Protein AF-A0A2S5M4B2-F1 (afdb_monomer_lite)

Structure (mmCIF, N/CA/C/O backbone):
data_AF-A0A2S5M4B2-F1
#
_entry.id   AF-A0A2S5M4B2-F1
#
loop_
_atom_site.group_PDB
_atom_site.id
_atom_site.type_symbol
_atom_site.label_atom_id
_atom_site.label_alt_id
_atom_site.label_comp_id
_atom_site.label_asym_id
_atom_site.label_entity_id
_atom_site.label_seq_id
_atom_site.pdbx_PDB_ins_code
_atom_site.Cartn_x
_atom_site.Cartn_y
_atom_site.Cartn_z
_atom_site.occupancy
_atom_site.B_iso_or_equiv
_atom_site.auth_seq_id
_atom_site.auth_comp_id
_atom_site.auth_asym_id
_atom_site.auth_atom_id
_atom_site.pdbx_PDB_model_num
ATOM 1 N N . MET A 1 1 ? 18.511 -4.098 -42.240 1.00 41.91 1 MET A N 1
ATOM 2 C CA . MET A 1 1 ? 18.272 -2.856 -41.472 1.00 41.91 1 MET A CA 1
ATOM 3 C C . MET A 1 1 ? 18.211 -3.227 -40.000 1.00 41.91 1 MET A C 1
ATOM 5 O O . MET A 1 1 ? 17.285 -3.919 -39.605 1.00 41.91 1 MET A O 1
ATOM 9 N N . THR A 1 2 ? 19.227 -2.870 -39.217 1.00 42.78 2 THR A N 1
ATOM 10 C CA . THR A 1 2 ? 19.348 -3.289 -37.811 1.00 42.78 2 THR A CA 1
ATOM 11 C C . THR A 1 2 ? 18.747 -2.203 -36.922 1.00 42.78 2 THR A C 1
ATOM 13 O O . THR A 1 2 ? 19.278 -1.097 -36.850 1.00 42.78 2 THR A O 1
ATOM 16 N N . ILE A 1 3 ? 17.604 -2.486 -36.295 1.00 55.91 3 ILE A N 1
ATOM 17 C CA . ILE A 1 3 ? 16.914 -1.557 -35.393 1.00 55.91 3 ILE A CA 1
ATOM 18 C C . ILE A 1 3 ? 17.719 -1.498 -34.094 1.00 55.91 3 ILE A C 1
ATOM 20 O O . ILE A 1 3 ? 17.683 -2.418 -33.283 1.00 55.91 3 ILE A O 1
ATOM 24 N N . ALA A 1 4 ? 18.488 -0.425 -33.914 1.00 54.66 4 ALA A N 1
ATOM 25 C CA . ALA A 1 4 ? 19.159 -0.139 -32.656 1.00 54.66 4 ALA A CA 1
ATOM 26 C C . ALA A 1 4 ? 18.107 0.272 -31.617 1.00 54.66 4 ALA A C 1
ATOM 28 O O . ALA A 1 4 ? 17.663 1.423 -31.576 1.00 54.66 4 ALA A O 1
ATOM 29 N N . THR A 1 5 ? 17.692 -0.678 -30.782 1.00 55.19 5 THR A N 1
ATOM 30 C CA . THR A 1 5 ? 16.837 -0.439 -29.619 1.00 55.19 5 THR A CA 1
ATOM 31 C C . THR A 1 5 ? 17.605 0.460 -28.653 1.00 55.19 5 THR A C 1
ATOM 33 O O . THR A 1 5 ? 18.480 0.010 -27.914 1.00 55.19 5 THR A O 1
ATOM 36 N N . ARG A 1 6 ? 17.343 1.772 -28.701 1.00 59.09 6 ARG A N 1
ATOM 37 C CA . ARG A 1 6 ? 17.942 2.746 -27.782 1.00 59.09 6 ARG A CA 1
ATOM 38 C C . ARG A 1 6 ? 17.488 2.404 -26.367 1.00 59.09 6 ARG A C 1
ATOM 40 O O . ARG A 1 6 ? 16.365 2.713 -25.977 1.00 59.09 6 ARG A O 1
ATOM 47 N N . TYR A 1 7 ? 18.366 1.759 -25.609 1.00 61.50 7 TYR A N 1
ATOM 48 C CA . TYR A 1 7 ? 18.162 1.464 -24.199 1.00 61.50 7 TYR A CA 1
ATOM 49 C C . TYR A 1 7 ? 18.171 2.791 -23.428 1.00 61.50 7 TYR A C 1
ATOM 51 O O . TYR A 1 7 ? 19.219 3.303 -23.032 1.00 61.50 7 TYR A O 1
ATOM 59 N N . ARG A 1 8 ? 16.997 3.419 -23.288 1.00 58.78 8 ARG A N 1
ATOM 60 C CA . ARG A 1 8 ? 16.833 4.630 -22.482 1.00 58.78 8 ARG A CA 1
ATOM 61 C C . ARG A 1 8 ? 17.051 4.217 -21.034 1.00 58.78 8 ARG A C 1
ATOM 63 O O . ARG A 1 8 ? 16.207 3.549 -20.439 1.00 58.78 8 ARG A O 1
ATOM 70 N N . LYS A 1 9 ? 18.214 4.586 -20.496 1.00 49.56 9 LYS A N 1
ATOM 71 C CA . LYS A 1 9 ? 18.581 4.429 -19.089 1.00 49.56 9 LYS A CA 1
ATOM 72 C C . LYS A 1 9 ? 17.540 5.194 -18.269 1.00 49.56 9 LYS A C 1
ATOM 74 O O . LYS A 1 9 ? 17.622 6.408 -18.119 1.00 49.56 9 LYS A O 1
ATOM 79 N N . SER A 1 10 ? 16.489 4.491 -17.864 1.00 57.12 10 SER A N 1
ATOM 80 C CA . SER A 1 10 ? 15.424 5.045 -17.042 1.00 57.12 10 SER A CA 1
ATOM 81 C C . SER A 1 10 ? 16.048 5.251 -15.676 1.00 57.12 10 SER A C 1
ATOM 83 O O . SER A 1 10 ? 16.385 4.279 -15.001 1.00 57.12 10 SER A O 1
ATOM 85 N N . THR A 1 11 ? 16.317 6.506 -15.326 1.00 57.94 11 THR A N 1
ATOM 86 C CA . THR A 1 11 ? 16.755 6.890 -13.985 1.00 57.94 11 THR A CA 1
ATOM 87 C C . THR A 1 11 ? 15.833 6.174 -12.998 1.00 57.94 11 THR A C 1
ATOM 89 O O . THR A 1 11 ? 14.615 6.253 -13.189 1.00 57.94 11 THR A O 1
ATOM 92 N N . PRO A 1 12 ? 16.351 5.402 -12.024 1.00 58.69 12 PRO A N 1
ATOM 93 C CA . PRO A 1 12 ? 15.488 4.675 -11.106 1.00 58.69 12 PRO A CA 1
ATOM 94 C C . PRO A 1 12 ? 14.573 5.695 -10.433 1.00 58.69 12 PRO A C 1
ATOM 96 O O . PRO A 1 12 ? 15.057 6.604 -9.761 1.00 58.69 12 PRO A O 1
ATOM 99 N N . ALA A 1 13 ? 13.268 5.592 -10.695 1.00 62.09 13 ALA A N 1
ATOM 100 C CA . ALA A 1 13 ? 12.293 6.492 -10.102 1.00 62.09 13 ALA A CA 1
ATOM 101 C C . ALA A 1 13 ? 12.470 6.443 -8.582 1.00 62.09 13 ALA A C 1
ATOM 103 O O . ALA A 1 13 ? 12.566 5.350 -8.008 1.00 62.09 13 ALA A O 1
ATOM 104 N N . ALA A 1 14 ? 12.590 7.619 -7.962 1.00 73.44 14 ALA A N 1
ATOM 105 C CA . ALA A 1 14 ? 12.757 7.730 -6.524 1.00 73.44 14 ALA A CA 1
ATOM 106 C C . ALA A 1 14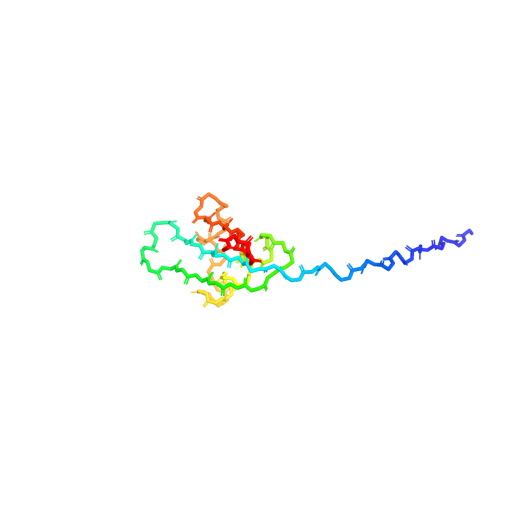 ? 11.619 6.972 -5.830 1.00 73.44 14 ALA A C 1
ATOM 108 O O . ALA A 1 14 ? 10.457 7.088 -6.223 1.00 73.44 14 ALA A O 1
ATOM 109 N N . LEU A 1 15 ? 11.967 6.156 -4.836 1.00 78.31 15 LEU A N 1
ATOM 110 C CA . LEU A 1 15 ? 10.968 5.464 -4.033 1.00 78.31 15 LEU A CA 1
ATOM 111 C C . LEU A 1 15 ? 10.227 6.505 -3.194 1.00 78.31 15 LEU A C 1
ATOM 113 O O . LEU A 1 15 ? 10.850 7.235 -2.425 1.00 78.31 15 LEU A O 1
ATOM 117 N N . LYS A 1 16 ? 8.910 6.550 -3.354 1.00 84.56 16 LYS A N 1
ATOM 118 C CA . LYS A 1 16 ? 7.985 7.372 -2.578 1.00 84.56 16 LYS A CA 1
ATOM 119 C C . LYS A 1 16 ? 7.258 6.480 -1.580 1.00 84.56 16 LYS A C 1
ATOM 121 O O . LYS A 1 16 ? 7.079 5.286 -1.826 1.00 84.56 16 LYS A O 1
ATOM 126 N N . THR A 1 17 ? 6.875 7.039 -0.443 1.00 87.62 17 THR A N 1
ATOM 127 C CA . THR A 1 17 ? 6.061 6.321 0.540 1.00 87.62 17 THR A CA 1
ATOM 128 C C . THR A 1 17 ? 4.597 6.546 0.196 1.00 87.62 17 THR A C 1
ATOM 130 O O . THR A 1 17 ? 4.184 7.684 -0.001 1.00 87.62 17 THR A O 1
ATOM 133 N N . TYR A 1 18 ? 3.823 5.473 0.122 1.00 87.81 18 TYR A N 1
ATOM 134 C CA . TYR A 1 18 ? 2.387 5.513 -0.115 1.00 87.81 18 TYR A CA 1
ATOM 135 C C . TYR A 1 18 ? 1.657 4.873 1.061 1.00 87.81 18 TYR A C 1
ATOM 137 O O . TYR A 1 18 ? 2.081 3.819 1.540 1.00 87.81 18 TYR A O 1
ATOM 145 N N . ASN A 1 19 ? 0.570 5.499 1.502 1.00 87.56 19 ASN A N 1
ATOM 146 C CA . ASN A 1 19 ? -0.439 4.886 2.350 1.00 87.56 19 ASN A CA 1
ATOM 147 C C . ASN A 1 19 ? -1.486 4.241 1.450 1.00 87.56 19 ASN A C 1
ATOM 149 O O . ASN A 1 19 ? -2.058 4.910 0.595 1.00 87.56 19 ASN A O 1
ATOM 153 N N . VAL A 1 20 ? -1.710 2.948 1.621 1.00 86.44 20 VAL A N 1
ATOM 154 C CA . VAL A 1 20 ? -2.714 2.196 0.881 1.00 86.44 20 VAL A CA 1
ATOM 155 C C . VAL A 1 20 ? -3.790 1.778 1.866 1.00 86.44 20 VAL A C 1
ATOM 157 O O . VAL A 1 20 ? -3.490 1.086 2.834 1.00 86.44 20 VAL A O 1
ATOM 160 N N . ASN A 1 21 ? -5.024 2.196 1.622 1.00 84.75 21 ASN A N 1
ATOM 161 C CA . ASN A 1 21 ? -6.188 1.847 2.422 1.00 84.75 21 ASN A CA 1
ATOM 162 C C . ASN A 1 21 ? -7.213 1.148 1.527 1.00 84.75 21 ASN A C 1
ATOM 164 O O . ASN A 1 21 ? -7.409 1.528 0.367 1.00 84.75 21 ASN A O 1
ATOM 168 N N . LEU A 1 22 ? -7.822 0.100 2.064 1.00 76.81 22 LEU A N 1
ATOM 169 C CA . LEU A 1 22 ? -8.786 -0.727 1.370 1.00 76.81 22 LEU A CA 1
ATOM 170 C C . LEU A 1 22 ? -10.171 -0.567 1.973 1.00 76.81 22 LEU A C 1
ATOM 172 O O . LEU A 1 22 ? -10.522 -1.197 2.968 1.00 76.81 22 LEU A O 1
ATOM 176 N N . TRP A 1 23 ? -10.981 0.262 1.336 1.00 71.44 23 TRP A N 1
ATOM 177 C CA . TRP A 1 23 ? -12.351 0.493 1.757 1.00 71.44 23 TRP A CA 1
ATOM 178 C C . TRP A 1 23 ? -13.268 -0.582 1.150 1.00 71.44 23 TRP A C 1
ATOM 180 O O . TRP A 1 23 ? -13.078 -0.918 -0.016 1.00 71.44 23 TRP A O 1
ATOM 190 N N . PRO A 1 24 ? -14.260 -1.149 1.867 1.00 65.44 24 PRO A N 1
ATOM 191 C CA . PRO A 1 24 ? -14.745 -0.817 3.212 1.00 65.44 24 PRO A CA 1
ATOM 192 C C . PRO A 1 24 ? -14.140 -1.671 4.348 1.00 65.44 24 PRO A C 1
ATOM 194 O O . PRO A 1 24 ? -14.728 -1.751 5.425 1.00 65.44 24 PRO A O 1
ATOM 197 N N . LEU A 1 25 ? -13.008 -2.353 4.136 1.00 68.38 25 LEU A N 1
ATOM 198 C CA . LEU A 1 25 ? -12.391 -3.183 5.175 1.00 68.38 25 LEU A CA 1
ATOM 199 C C . LEU A 1 25 ? -11.647 -2.303 6.188 1.00 68.38 25 LEU A C 1
ATOM 201 O O . LEU A 1 25 ? -10.463 -2.002 6.038 1.00 68.38 25 LEU A O 1
ATOM 205 N N . GLU A 1 26 ? -12.356 -1.885 7.238 1.00 63.81 26 GLU A N 1
ATOM 206 C CA . GLU A 1 26 ? -11.756 -1.133 8.341 1.00 63.81 26 GLU A CA 1
ATOM 207 C C . GLU A 1 26 ? -10.572 -1.906 8.952 1.00 63.81 26 GLU A C 1
ATOM 209 O O . GLU A 1 26 ? -10.682 -3.081 9.303 1.00 63.81 26 GLU A O 1
ATOM 214 N N . GLY A 1 27 ? -9.417 -1.239 9.057 1.00 68.38 27 GLY A N 1
ATOM 215 C CA . GLY A 1 27 ? -8.166 -1.820 9.558 1.00 68.38 27 GLY A CA 1
ATOM 216 C C . GLY A 1 27 ? -7.221 -2.373 8.482 1.00 68.38 27 GLY A C 1
ATOM 217 O O . GLY A 1 27 ? -6.094 -2.751 8.808 1.00 68.38 27 GLY A O 1
ATOM 218 N N . CYS A 1 28 ? -7.616 -2.387 7.205 1.00 75.06 28 CYS A N 1
ATOM 219 C CA . CYS A 1 28 ? -6.732 -2.739 6.091 1.00 75.06 28 CYS A CA 1
ATOM 220 C C . CYS A 1 28 ? -5.969 -1.509 5.578 1.00 75.06 28 CYS A C 1
ATOM 222 O O . CYS A 1 28 ? -6.235 -0.990 4.494 1.00 75.06 28 CYS A O 1
ATOM 224 N N . GLU A 1 29 ? -4.987 -1.065 6.366 1.00 83.00 29 GLU A N 1
ATOM 225 C CA . GLU A 1 29 ? -4.074 0.029 6.020 1.00 83.00 29 GLU A CA 1
ATOM 226 C C . GLU A 1 29 ? -2.629 -0.463 5.938 1.00 83.00 29 GLU A C 1
ATOM 228 O O . GLU A 1 29 ? -2.137 -1.174 6.816 1.00 83.00 29 GLU A O 1
ATOM 233 N N . LEU A 1 30 ? -1.935 -0.102 4.861 1.00 85.38 30 LEU A N 1
ATOM 234 C CA . LEU A 1 30 ? -0.551 -0.484 4.630 1.00 85.38 30 LEU A CA 1
ATOM 235 C C . LEU A 1 30 ? 0.247 0.696 4.093 1.00 85.38 30 LEU A C 1
ATOM 237 O O . LEU A 1 30 ? 0.002 1.194 2.996 1.00 85.38 30 LEU A O 1
ATOM 241 N N . GLN A 1 31 ? 1.299 1.061 4.819 1.00 88.94 31 GLN A N 1
ATOM 242 C CA . GLN A 1 31 ? 2.311 1.974 4.306 1.00 88.94 31 GLN A CA 1
ATOM 243 C C . GLN A 1 31 ? 3.410 1.189 3.597 1.00 88.94 31 GLN A C 1
ATOM 245 O O . GLN A 1 31 ? 4.055 0.318 4.184 1.00 88.94 31 GLN A O 1
ATOM 250 N N . CYS A 1 32 ? 3.654 1.503 2.327 1.00 86.00 32 CYS A N 1
ATOM 251 C CA . CYS A 1 32 ? 4.699 0.856 1.545 1.00 86.00 32 CYS A CA 1
ATOM 252 C C . CYS A 1 32 ? 5.485 1.857 0.698 1.00 86.00 32 CYS A C 1
ATOM 254 O O . CYS A 1 32 ? 4.999 2.921 0.320 1.00 86.00 32 CYS A O 1
ATOM 256 N N . L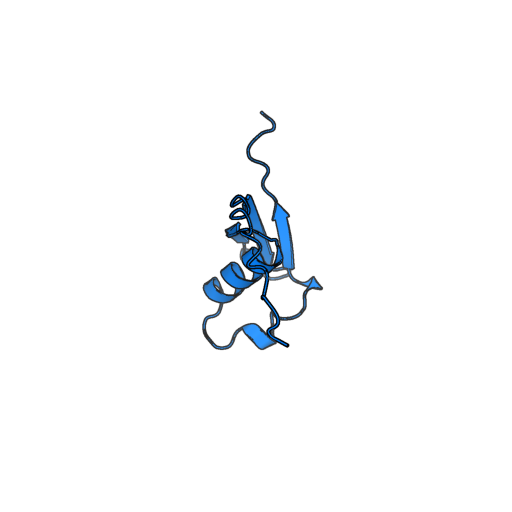YS A 1 33 ? 6.741 1.515 0.399 1.00 87.19 33 LYS A N 1
ATOM 257 C CA . LYS A 1 33 ? 7.575 2.302 -0.511 1.00 87.19 33 LYS A CA 1
ATOM 258 C C . LYS A 1 33 ? 7.417 1.770 -1.926 1.00 87.19 33 LYS A C 1
ATOM 260 O O . LYS A 1 33 ? 7.753 0.617 -2.189 1.00 87.19 33 LYS A O 1
ATOM 265 N N . ALA A 1 34 ? 6.955 2.616 -2.835 1.00 85.88 34 ALA A N 1
ATOM 266 C CA . ALA A 1 34 ? 6.741 2.263 -4.228 1.00 85.88 34 ALA A CA 1
ATOM 267 C C . ALA A 1 34 ? 7.201 3.390 -5.157 1.00 85.88 34 ALA A C 1
ATOM 269 O O . ALA A 1 34 ? 7.457 4.515 -4.736 1.00 85.88 34 ALA A O 1
ATOM 270 N N . ARG A 1 35 ? 7.349 3.082 -6.445 1.00 83.06 35 ARG A N 1
ATOM 271 C CA . ARG A 1 35 ? 7.704 4.088 -7.463 1.00 83.06 35 ARG A CA 1
ATOM 272 C C . ARG A 1 35 ? 6.477 4.800 -8.014 1.00 83.06 35 ARG A C 1
ATOM 274 O O . ARG A 1 35 ? 6.580 5.922 -8.497 1.00 83.06 35 ARG A O 1
ATOM 281 N N . THR A 1 36 ? 5.344 4.110 -7.981 1.00 83.12 36 THR A N 1
ATOM 282 C CA . THR A 1 36 ? 4.064 4.559 -8.512 1.00 83.12 36 THR A CA 1
ATOM 283 C C . THR A 1 36 ? 2.936 4.113 -7.578 1.00 83.12 36 THR A C 1
ATOM 285 O O . THR A 1 36 ? 3.096 3.108 -6.876 1.00 83.12 36 THR A O 1
ATOM 288 N N . PRO A 1 37 ? 1.772 4.785 -7.609 1.00 82.56 37 PRO A N 1
ATOM 289 C CA . PRO A 1 37 ? 0.581 4.328 -6.891 1.00 82.56 37 PRO A CA 1
ATOM 290 C C . PRO A 1 37 ? 0.168 2.904 -7.298 1.00 82.56 37 PRO A C 1
ATOM 292 O O . PRO A 1 37 ? -0.217 2.088 -6.465 1.00 82.56 37 PRO A O 1
ATOM 295 N N . SER A 1 38 ? 0.321 2.557 -8.580 1.00 81.88 38 SER A N 1
ATOM 296 C CA . SER A 1 38 ? 0.019 1.213 -9.083 1.00 81.88 38 SER A CA 1
ATOM 297 C C . SER A 1 38 ? 0.925 0.137 -8.479 1.00 81.88 38 SER A C 1
ATOM 299 O O . SER A 1 38 ? 0.448 -0.960 -8.188 1.00 81.88 38 SER A O 1
ATOM 301 N N . ASP A 1 39 ? 2.209 0.437 -8.262 1.00 82.50 39 ASP A N 1
ATOM 302 C CA . ASP A 1 39 ? 3.127 -0.468 -7.564 1.00 82.50 39 ASP A CA 1
ATOM 303 C C . ASP A 1 39 ? 2.757 -0.608 -6.082 1.00 82.50 39 ASP A C 1
ATOM 305 O O . ASP A 1 39 ? 2.770 -1.723 -5.563 1.00 82.50 39 ASP A O 1
ATOM 309 N N . ALA A 1 40 ? 2.368 0.488 -5.418 1.00 84.06 40 ALA A N 1
ATOM 310 C CA . ALA A 1 40 ? 1.915 0.459 -4.025 1.00 84.06 40 ALA A CA 1
ATOM 311 C C . ALA A 1 40 ? 0.703 -0.467 -3.851 1.00 84.06 40 ALA A C 1
ATOM 313 O O . ALA A 1 40 ? 0.701 -1.337 -2.979 1.00 84.06 40 ALA A O 1
ATOM 314 N N . ARG A 1 41 ? -0.273 -0.376 -4.765 1.00 81.69 41 ARG A N 1
ATOM 315 C CA . ARG A 1 41 ? -1.429 -1.282 -4.804 1.00 81.69 41 ARG A CA 1
ATOM 316 C C . ARG A 1 41 ? -1.023 -2.744 -4.957 1.00 81.69 41 ARG A C 1
ATOM 318 O O . ARG A 1 41 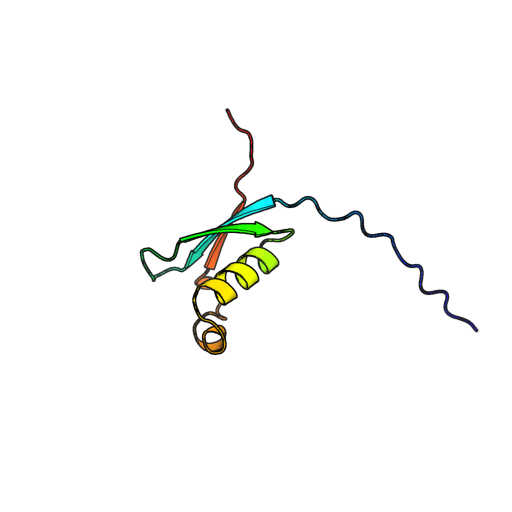? -1.561 -3.606 -4.276 1.00 81.69 41 ARG A O 1
ATOM 325 N N . ARG A 1 42 ? -0.071 -3.048 -5.848 1.00 79.75 42 ARG A N 1
ATOM 326 C CA . ARG A 1 42 ? 0.400 -4.430 -6.062 1.00 79.75 42 ARG A CA 1
ATOM 327 C C . ARG A 1 42 ? 1.097 -4.991 -4.830 1.00 79.75 42 ARG A C 1
ATOM 329 O O . ARG A 1 42 ? 0.924 -6.168 -4.527 1.00 79.75 42 ARG A O 1
ATOM 336 N N . ILE A 1 43 ? 1.875 -4.164 -4.133 1.00 83.56 43 ILE A N 1
ATOM 337 C CA . ILE A 1 43 ? 2.517 -4.546 -2.873 1.00 83.56 43 ILE A CA 1
ATOM 338 C C . ILE A 1 43 ? 1.443 -4.853 -1.828 1.00 83.56 43 ILE A C 1
ATOM 340 O O . ILE A 1 43 ? 1.468 -5.929 -1.240 1.00 83.56 43 ILE A O 1
ATOM 344 N N . ALA A 1 44 ? 0.476 -3.955 -1.653 1.00 82.12 44 ALA A N 1
ATOM 345 C CA . ALA A 1 44 ? -0.598 -4.129 -0.686 1.00 82.12 44 ALA A CA 1
ATOM 346 C C . ALA A 1 44 ? -1.495 -5.340 -0.989 1.00 82.12 44 ALA A C 1
ATOM 348 O O . ALA A 1 44 ? -1.744 -6.145 -0.099 1.00 82.12 44 ALA A O 1
ATOM 349 N N . ALA A 1 45 ? -1.867 -5.563 -2.252 1.00 79.00 45 ALA A N 1
ATOM 350 C CA . ALA A 1 45 ? -2.613 -6.753 -2.667 1.00 79.00 45 ALA A CA 1
ATOM 351 C C . ALA A 1 45 ? -1.856 -8.051 -2.343 1.00 79.00 45 ALA A C 1
ATOM 353 O O . ALA A 1 45 ? -2.443 -9.013 -1.852 1.00 79.00 45 ALA A O 1
ATOM 354 N N . ARG A 1 46 ? -0.532 -8.069 -2.550 1.00 78.62 46 ARG A N 1
ATOM 355 C CA . ARG A 1 46 ? 0.308 -9.225 -2.209 1.00 78.62 46 ARG A CA 1
ATOM 356 C C . ARG A 1 46 ? 0.393 -9.465 -0.701 1.00 78.62 46 ARG A C 1
ATOM 358 O O . ARG A 1 46 ? 0.458 -10.617 -0.283 1.00 78.62 46 ARG A O 1
ATOM 365 N N . VAL A 1 47 ? 0.418 -8.397 0.096 1.00 79.62 47 VAL A N 1
ATOM 366 C CA . VAL A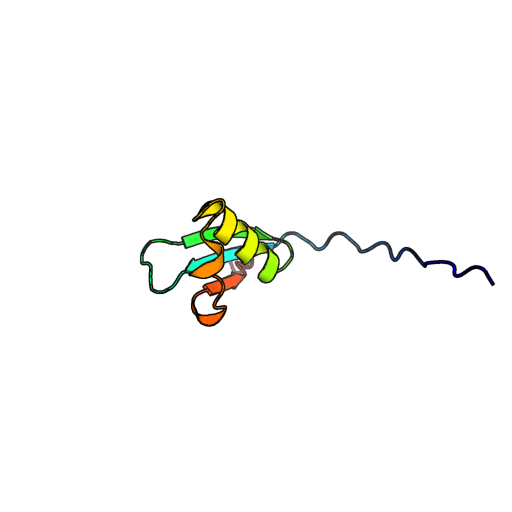 1 47 ? 0.438 -8.481 1.563 1.00 79.62 47 VAL A CA 1
ATOM 367 C C . VAL A 1 47 ? -0.903 -8.975 2.102 1.00 79.62 47 VAL A C 1
ATOM 369 O O . VAL A 1 47 ? -0.912 -9.802 3.009 1.00 79.62 47 VAL A O 1
A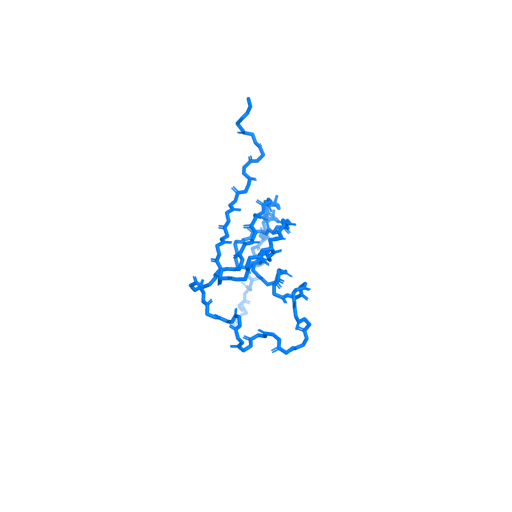TOM 372 N N . TRP A 1 48 ? -2.020 -8.509 1.541 1.00 75.88 48 TRP A N 1
ATOM 373 C CA . TRP A 1 48 ? -3.344 -8.805 2.082 1.00 75.88 48 TRP A CA 1
ATOM 374 C C . TRP A 1 48 ? -3.957 -10.118 1.632 1.00 75.88 48 TRP A C 1
ATOM 376 O O . TRP A 1 48 ? -4.792 -10.637 2.367 1.00 75.88 48 TRP A O 1
ATOM 386 N N . GLY A 1 49 ? -3.560 -10.711 0.504 1.00 64.81 49 GLY A N 1
ATOM 387 C CA . GLY A 1 49 ? -4.187 -11.993 0.188 1.00 64.81 49 GLY A CA 1
ATOM 388 C C . GLY A 1 49 ? -3.533 -12.927 -0.794 1.00 64.81 49 GLY A C 1
ATOM 389 O O . GLY A 1 49 ? -4.236 -13.633 -1.513 1.00 64.81 49 GLY A O 1
ATOM 390 N N . GLY A 1 50 ? -2.209 -13.033 -0.733 1.00 67.38 50 GLY A N 1
ATOM 391 C CA . GLY A 1 50 ? -1.529 -14.192 -1.308 1.00 67.38 50 GLY A CA 1
ATOM 392 C C . GLY A 1 50 ? -1.933 -14.464 -2.766 1.00 67.38 50 GLY A C 1
ATOM 393 O O . GLY A 1 50 ? -1.948 -13.535 -3.572 1.00 67.38 50 GLY A O 1
ATOM 394 N N . ASP A 1 51 ? -2.240 -15.724 -3.095 1.00 51.16 51 ASP A N 1
ATOM 395 C CA . ASP A 1 51 ? -2.487 -16.195 -4.472 1.00 51.16 51 ASP A CA 1
ATOM 396 C C . ASP A 1 51 ? -3.902 -15.886 -5.023 1.00 51.16 51 ASP A C 1
ATOM 398 O O . ASP A 1 51 ? -4.066 -15.779 -6.235 1.00 51.16 51 ASP A O 1
ATOM 402 N N . ASP A 1 52 ? -4.917 -15.670 -4.173 1.00 52.16 52 ASP A N 1
ATOM 403 C CA . ASP A 1 52 ? -6.342 -15.712 -4.585 1.00 52.16 52 ASP A CA 1
ATOM 404 C C . ASP A 1 52 ? -7.099 -14.373 -4.463 1.00 52.16 52 ASP A C 1
ATOM 406 O O . ASP A 1 52 ? -8.223 -14.210 -4.938 1.00 52.16 52 ASP A O 1
ATOM 410 N N . ILE A 1 53 ? -6.491 -13.352 -3.858 1.00 54.78 53 ILE A N 1
ATOM 411 C CA . ILE A 1 53 ? -7.192 -12.096 -3.540 1.00 54.78 53 ILE A CA 1
ATOM 412 C C . ILE A 1 53 ? -7.383 -11.158 -4.738 1.00 54.78 53 ILE A C 1
ATOM 414 O O . ILE A 1 53 ? -8.072 -10.143 -4.660 1.00 54.78 53 ILE A O 1
ATOM 418 N N . THR A 1 54 ? -6.787 -11.478 -5.883 1.00 53.25 54 THR A N 1
ATOM 419 C CA . THR A 1 54 ? -6.838 -10.598 -7.055 1.00 53.25 54 THR A CA 1
ATOM 420 C C . THR A 1 54 ? -8.240 -10.455 -7.650 1.00 53.25 54 THR A C 1
ATOM 422 O O . THR A 1 54 ? -8.486 -9.452 -8.305 1.00 53.25 54 THR A O 1
ATOM 425 N N . ALA A 1 55 ? -9.176 -11.375 -7.391 1.00 54.12 55 ALA A N 1
ATOM 426 C CA . ALA A 1 55 ? -10.526 -11.306 -7.957 1.00 54.12 55 ALA A CA 1
ATOM 427 C C . ALA A 1 55 ? -11.467 -10.330 -7.222 1.00 54.12 55 ALA A C 1
ATOM 429 O O . ALA A 1 55 ? -12.209 -9.603 -7.873 1.00 54.12 55 ALA A O 1
ATOM 430 N N . VAL A 1 56 ? -11.418 -10.276 -5.885 1.00 52.69 56 VAL A N 1
ATOM 431 C CA . VAL A 1 56 ? -12.297 -9.407 -5.067 1.00 52.69 56 VAL A CA 1
ATOM 432 C C . VAL A 1 56 ? -11.713 -7.998 -4.905 1.00 52.69 56 VAL A C 1
ATOM 434 O O . VAL A 1 56 ? -12.431 -7.038 -4.658 1.00 52.69 56 VAL A O 1
ATOM 437 N N . PHE A 1 57 ? -10.403 -7.852 -5.103 1.00 56.28 57 PHE A N 1
ATOM 438 C CA . PHE A 1 57 ? -9.677 -6.612 -4.842 1.00 56.28 57 PHE A CA 1
ATOM 439 C C . PHE A 1 57 ? -9.099 -5.978 -6.117 1.00 56.28 57 PHE A C 1
ATOM 441 O O . PHE A 1 57 ? -8.248 -5.093 -6.047 1.00 56.28 57 PHE A O 1
ATOM 448 N N . ALA A 1 58 ? -9.537 -6.424 -7.298 1.00 55.38 58 ALA A N 1
ATOM 449 C CA . ALA A 1 58 ? -9.156 -5.832 -8.582 1.00 55.38 58 ALA A CA 1
ATOM 450 C C . ALA A 1 58 ? -9.877 -4.514 -8.889 1.00 55.38 58 ALA A C 1
ATOM 452 O O . ALA A 1 58 ? -9.398 -3.760 -9.743 1.00 55.38 58 ALA A O 1
ATOM 453 N N . GLU A 1 59 ? -11.000 -4.228 -8.226 1.00 62.06 59 GLU A N 1
ATOM 454 C CA . GLU A 1 59 ? -11.767 -3.014 -8.492 1.00 62.06 59 GLU A CA 1
ATOM 455 C C . GLU A 1 59 ? -10.994 -1.789 -7.975 1.00 62.06 59 GLU A C 1
ATOM 457 O O . GLU A 1 59 ? -10.703 -1.696 -6.781 1.00 62.06 59 GLU A O 1
ATOM 462 N N . PRO A 1 60 ? -10.587 -0.864 -8.866 1.00 63.44 60 PRO A N 1
ATOM 463 C CA . PRO A 1 60 ? -9.738 0.268 -8.505 1.00 63.44 60 PRO A CA 1
ATOM 464 C C . PRO A 1 60 ? -10.408 1.228 -7.515 1.00 63.44 60 PRO A C 1
ATOM 466 O O . PRO A 1 60 ? -9.691 1.913 -6.793 1.00 63.44 60 PRO A O 1
ATOM 469 N N . ASP A 1 61 ? -11.740 1.239 -7.452 1.00 68.00 61 ASP A N 1
ATOM 470 C CA . ASP A 1 61 ? -12.530 2.135 -6.604 1.00 68.00 61 ASP A CA 1
ATOM 471 C C . ASP A 1 61 ? -12.464 1.803 -5.102 1.00 68.00 61 ASP A C 1
ATOM 473 O O . ASP A 1 61 ? -12.731 2.670 -4.275 1.00 68.00 61 ASP A O 1
ATOM 477 N N . TYR A 1 62 ? -12.055 0.587 -4.720 1.00 70.88 62 TYR A N 1
ATOM 478 C CA . TYR A 1 62 ? -11.911 0.196 -3.307 1.00 70.88 62 TYR A CA 1
ATOM 479 C C . TYR A 1 62 ? -10.557 0.563 -2.692 1.00 70.88 62 TYR A C 1
ATOM 481 O O . TYR A 1 62 ? -10.342 0.382 -1.494 1.00 70.88 62 TYR A O 1
ATOM 489 N N . TRP A 1 63 ? -9.630 1.088 -3.494 1.00 76.69 63 TRP A N 1
ATOM 490 C CA . TRP A 1 63 ? -8.274 1.397 -3.059 1.00 76.69 63 TRP A CA 1
ATOM 491 C C . TRP A 1 63 ? -8.064 2.900 -2.963 1.00 76.69 63 TRP A C 1
ATOM 493 O O . TRP A 1 63 ? -8.016 3.597 -3.974 1.00 76.69 63 TRP A O 1
ATOM 503 N N . THR A 1 64 ? -7.831 3.389 -1.751 1.00 84.00 64 THR A N 1
ATOM 504 C CA . THR A 1 64 ? -7.338 4.751 -1.537 1.00 84.00 64 THR A CA 1
ATOM 505 C C . THR A 1 64 ? -5.818 4.693 -1.414 1.00 84.00 64 THR A C 1
ATOM 507 O O . THR A 1 64 ? -5.288 3.921 -0.615 1.00 84.00 64 THR A O 1
ATOM 510 N N . ILE A 1 65 ? -5.103 5.439 -2.258 1.00 85.00 65 ILE A N 1
ATOM 511 C CA . ILE A 1 65 ? -3.635 5.432 -2.307 1.00 85.00 65 ILE A CA 1
ATOM 512 C C . ILE A 1 65 ? -3.136 6.867 -2.198 1.00 85.00 65 ILE A C 1
ATOM 514 O O . ILE A 1 65 ? -3.153 7.609 -3.180 1.00 85.00 65 ILE A O 1
ATOM 518 N N . ASP A 1 66 ? -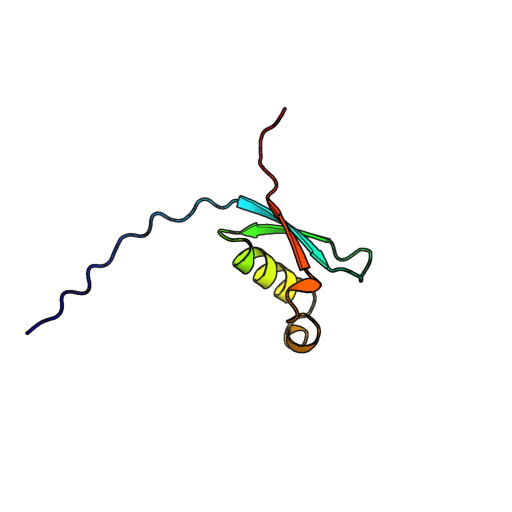2.642 7.225 -1.020 1.00 85.69 66 ASP A N 1
ATOM 519 C CA . ASP A 1 66 ? -2.141 8.561 -0.718 1.00 85.69 66 ASP A CA 1
ATOM 520 C C . ASP A 1 66 ? -0.615 8.567 -0.684 1.00 85.69 66 ASP A C 1
ATOM 522 O O . ASP A 1 66 ? 0.019 7.735 -0.038 1.00 85.69 66 ASP A O 1
ATOM 526 N N . GLU A 1 67 ? 0.008 9.514 -1.381 1.00 83.62 67 GLU A N 1
ATOM 527 C CA . GLU A 1 67 ? 1.455 9.713 -1.295 1.00 83.62 67 GLU A CA 1
ATOM 528 C C . GLU A 1 67 ? 1.801 10.459 -0.001 1.00 83.62 67 GLU A C 1
ATOM 530 O O . GLU A 1 67 ? 1.415 11.612 0.188 1.00 83.62 67 GLU A O 1
ATOM 535 N N . ILE A 1 68 ? 2.578 9.825 0.879 1.00 81.88 68 ILE A N 1
ATOM 536 C CA . ILE A 1 68 ? 3.118 10.474 2.072 1.00 81.88 68 ILE A CA 1
ATOM 537 C C . ILE A 1 68 ? 4.355 11.264 1.642 1.00 81.88 68 ILE A C 1
ATOM 539 O O . ILE A 1 68 ? 5.456 10.720 1.501 1.00 81.88 68 ILE A O 1
ATOM 543 N N . LEU A 1 69 ? 4.170 12.566 1.430 1.00 76.44 69 LEU A N 1
ATOM 544 C CA . LEU A 1 69 ? 5.271 13.495 1.204 1.00 76.44 69 LEU A CA 1
ATOM 545 C C . LEU A 1 69 ? 6.088 13.611 2.495 1.00 76.44 69 LEU A C 1
ATOM 547 O O . LEU A 1 69 ? 5.620 14.127 3.509 1.00 76.44 69 LEU A O 1
ATOM 551 N N . ALA A 1 70 ? 7.327 13.121 2.463 1.00 63.34 70 ALA A N 1
ATOM 552 C CA . ALA A 1 70 ? 8.285 13.325 3.542 1.00 63.34 70 ALA A CA 1
ATOM 553 C C . ALA A 1 70 ? 8.716 14.802 3.559 1.00 63.34 70 ALA A C 1
ATOM 555 O O . ALA A 1 70 ? 9.738 15.155 2.979 1.00 63.34 70 ALA A O 1
ATOM 556 N N . GLY A 1 71 ? 7.910 15.668 4.178 1.00 53.66 71 GLY A N 1
ATOM 557 C CA . GLY A 1 71 ? 8.267 17.066 4.414 1.00 53.66 71 GLY A CA 1
ATOM 558 C C . GLY A 1 71 ? 7.147 18.068 4.156 1.00 53.66 71 GLY A C 1
ATOM 559 O O . GLY A 1 71 ? 7.138 18.734 3.129 1.00 53.66 71 GLY A O 1
ATOM 560 N N . THR A 1 72 ? 6.287 18.247 5.153 1.00 45.88 72 THR A N 1
ATOM 561 C CA . THR A 1 72 ? 5.826 19.578 5.574 1.00 45.88 72 THR A CA 1
ATOM 562 C C . THR A 1 72 ? 5.847 19.586 7.098 1.00 45.88 72 THR A C 1
ATOM 564 O O . THR A 1 72 ? 4.845 19.281 7.742 1.00 45.88 72 THR A O 1
ATOM 567 N N . ALA A 1 73 ? 7.030 19.840 7.651 1.00 40.88 73 ALA A N 1
ATOM 568 C CA . ALA A 1 73 ? 7.239 20.289 9.022 1.00 40.88 73 ALA A CA 1
ATOM 569 C C . ALA A 1 73 ? 7.994 21.618 8.948 1.00 40.88 73 ALA A C 1
ATOM 571 O O . ALA A 1 73 ? 8.836 21.738 8.025 1.00 40.88 73 ALA A O 1
#

Foldseek 3Di:
DDPDPPPPPDDPQDWFWKWKAFPPPPPLIDIDTDSDLVRVLVVSQCVPDNPPSCPVSVPPVRIDIGTDPPDDD

Secondary structure (DSSP, 8-state):
------------PPPEEEEEEETTSTT-EEEEEESSHHHHHHHHHHHHHTTTTTTTS--GGGEEEEEE-S---

Radius of gyration: 16.31 Å; chains: 1; bounding box: 34×36×51 Å

pLDDT: mean 70.31, std 13.74, range [40.88, 88.94]

Sequence (73 aa):
MTIATRYRKSTPAALKTYNVNLWPLEGCELQCKARTPSDARRIAARVWGGDDITAVFAEPDYWTIDEILAGTA